Protein AF-A0A968KKM3-F1 (afdb_monomer_lite)

pLDDT: mean 91.25, std 5.23, range [65.38, 96.88]

Secondary structure (DSSP, 8-state):
-HHHHHHHHHHHHHHHHHHHHT---EEEEETTEEEEE--SS--SSHHHHTTS-HHHHHHHHHHHHHTT----SSTTS--

Radius of gyration: 12.32 Å; chains: 1; bounding box: 32×24×28 Å

Sequence (79 aa):
PELERKAHKLCAGLQENTEKLGIAARFTRVGSMFSMFFTDREIVDFQSVKTSDTEFFGRYFNALLDEGVFIAPSQFEAG

Structure (mmCIF, N/CA/C/O backbone):
data_AF-A0A968KKM3-F1
#
_entry.id   AF-A0A968KKM3-F1
#
loop_
_atom_site.group_PDB
_atom_site.id
_atom_site.type_symbol
_atom_site.label_atom_id
_atom_site.label_alt_id
_atom_site.label_comp_id
_atom_site.label_asym_id
_atom_site.label_entity_id
_atom_site.label_seq_id
_atom_site.pdbx_PDB_ins_code
_atom_site.Cartn_x
_atom_site.Cartn_y
_atom_site.Cartn_z
_atom_site.occupancy
_atom_site.B_iso_or_equiv
_atom_site.auth_seq_id
_atom_site.auth_comp_id
_atom_site.auth_asym_id
_atom_site.auth_atom_id
_atom_site.pdbx_PDB_model_num
ATOM 1 N N . PRO A 1 1 ? 19.992 3.397 4.625 1.00 80.81 1 PRO A N 1
ATOM 2 C CA . PRO A 1 1 ? 19.489 4.756 4.963 1.00 80.81 1 PRO A CA 1
ATOM 3 C C . PRO A 1 1 ? 18.267 4.668 5.893 1.00 80.81 1 PRO A C 1
ATOM 5 O O . PRO A 1 1 ? 17.577 3.653 5.864 1.00 80.81 1 PRO A O 1
ATOM 8 N N . GLU A 1 2 ? 17.991 5.675 6.728 1.00 90.00 2 GLU A N 1
ATOM 9 C CA . GLU A 1 2 ? 16.900 5.598 7.722 1.00 90.00 2 GLU A CA 1
ATOM 10 C C . GLU A 1 2 ? 15.509 5.441 7.082 1.00 90.00 2 GLU A C 1
ATOM 12 O O . GLU A 1 2 ? 14.706 4.628 7.545 1.00 90.00 2 GLU A O 1
ATOM 17 N N . LEU A 1 3 ? 15.243 6.173 5.996 1.00 90.38 3 LEU A N 1
ATOM 18 C CA . LEU A 1 3 ? 13.963 6.140 5.278 1.00 90.38 3 LEU A CA 1
ATOM 19 C C . LEU A 1 3 ? 13.654 4.760 4.697 1.00 90.38 3 LEU A C 1
ATOM 21 O O . LEU A 1 3 ? 12.542 4.266 4.836 1.00 90.38 3 LEU A O 1
ATOM 25 N N . GLU A 1 4 ? 14.655 4.098 4.124 1.00 92.19 4 GLU A N 1
ATOM 26 C CA . GLU A 1 4 ? 14.508 2.745 3.590 1.00 92.19 4 GLU A CA 1
ATOM 27 C C . GLU A 1 4 ? 14.120 1.739 4.682 1.00 92.19 4 GLU A C 1
ATOM 29 O O . GLU A 1 4 ? 13.229 0.914 4.489 1.00 92.19 4 GLU A O 1
ATOM 34 N N . ARG A 1 5 ? 14.730 1.845 5.870 1.00 93.62 5 ARG A N 1
ATOM 35 C CA . ARG A 1 5 ? 14.387 0.992 7.016 1.00 93.62 5 ARG A CA 1
ATOM 36 C C . ARG A 1 5 ? 12.947 1.227 7.482 1.00 93.62 5 ARG A C 1
ATOM 38 O O . ARG A 1 5 ? 12.259 0.273 7.843 1.00 93.62 5 ARG A O 1
ATOM 45 N N . LYS A 1 6 ? 12.491 2.485 7.494 1.00 93.50 6 LYS A N 1
ATOM 46 C CA . LYS A 1 6 ? 11.108 2.839 7.851 1.00 93.50 6 LYS A CA 1
ATOM 47 C C . LYS A 1 6 ? 10.112 2.312 6.816 1.00 93.50 6 LYS A C 1
ATOM 49 O O . LYS A 1 6 ? 9.154 1.659 7.215 1.00 93.50 6 LYS A O 1
ATOM 54 N N . ALA A 1 7 ? 10.377 2.508 5.525 1.00 91.94 7 ALA A N 1
ATOM 55 C CA . ALA A 1 7 ? 9.546 1.986 4.441 1.00 91.94 7 ALA A CA 1
ATOM 56 C C . ALA A 1 7 ? 9.462 0.454 4.478 1.00 91.94 7 ALA A C 1
ATOM 58 O O . ALA A 1 7 ? 8.375 -0.106 4.374 1.00 91.94 7 ALA A O 1
ATOM 59 N N . HIS A 1 8 ? 10.586 -0.229 4.723 1.00 93.94 8 HIS A N 1
ATOM 60 C CA . HIS A 1 8 ? 10.604 -1.679 4.912 1.00 93.94 8 HIS A CA 1
ATOM 61 C C . HIS A 1 8 ? 9.719 -2.114 6.087 1.00 93.94 8 HIS A C 1
ATOM 63 O O . HIS A 1 8 ? 8.907 -3.023 5.938 1.00 93.94 8 HIS A O 1
ATOM 69 N N . LYS A 1 9 ? 9.844 -1.459 7.252 1.00 94.94 9 LYS A N 1
ATOM 70 C CA . LYS A 1 9 ? 9.014 -1.770 8.426 1.00 94.94 9 LYS A CA 1
ATOM 71 C C . LYS A 1 9 ? 7.523 -1.544 8.146 1.00 94.94 9 LYS A C 1
ATOM 73 O O . LYS A 1 9 ? 6.711 -2.364 8.558 1.00 94.94 9 LYS A O 1
ATOM 78 N N . LEU A 1 10 ? 7.182 -0.455 7.458 1.00 92.81 10 LEU A N 1
ATOM 79 C CA . LEU A 1 10 ? 5.807 -0.136 7.078 1.00 92.81 10 LEU A CA 1
ATOM 80 C C . LEU A 1 10 ? 5.229 -1.203 6.138 1.00 92.81 10 LEU A C 1
ATO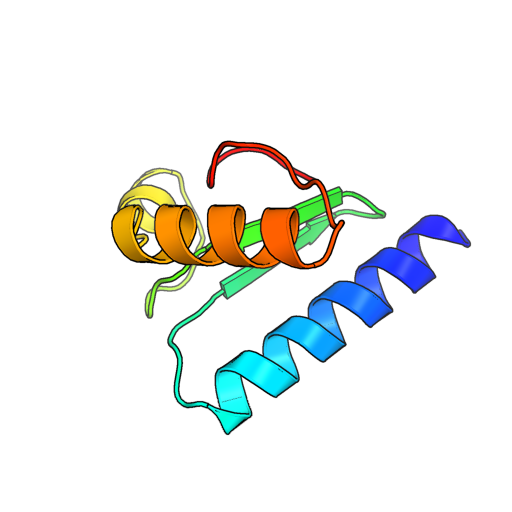M 82 O O . LEU A 1 10 ? 4.190 -1.775 6.445 1.00 92.81 10 LEU A O 1
ATOM 86 N N . CYS A 1 11 ? 5.928 -1.516 5.043 1.00 93.38 11 CYS A N 1
ATOM 87 C CA . CYS A 1 11 ? 5.486 -2.519 4.071 1.00 93.38 11 CYS A CA 1
ATOM 88 C C . CYS A 1 11 ? 5.314 -3.900 4.713 1.00 93.38 11 CYS A C 1
ATOM 90 O O . CYS A 1 11 ? 4.301 -4.550 4.485 1.00 93.38 11 CYS A O 1
ATOM 92 N N . ALA A 1 12 ? 6.263 -4.321 5.557 1.00 94.38 12 ALA A N 1
ATOM 93 C CA . ALA A 1 12 ? 6.184 -5.603 6.252 1.00 94.38 12 ALA A CA 1
ATOM 94 C C . ALA A 1 12 ? 4.969 -5.681 7.192 1.00 94.38 12 ALA A C 1
ATOM 96 O O . ALA A 1 12 ? 4.263 -6.683 7.197 1.00 94.38 12 ALA A O 1
ATOM 97 N N . GLY A 1 13 ? 4.691 -4.613 7.950 1.00 95.31 13 GLY A N 1
ATOM 98 C CA . GLY A 1 13 ? 3.526 -4.571 8.837 1.00 95.31 13 GLY A CA 1
ATOM 99 C C . GLY A 1 13 ? 2.197 -4.567 8.078 1.00 95.31 13 GLY A C 1
ATOM 100 O O . GLY A 1 13 ? 1.251 -5.236 8.484 1.00 95.31 13 GLY A O 1
ATOM 101 N N . LEU A 1 14 ? 2.125 -3.849 6.953 1.00 93.06 14 LEU A N 1
ATOM 102 C CA . LEU A 1 14 ? 0.938 -3.852 6.096 1.00 93.06 14 LEU A CA 1
ATOM 103 C C . LEU A 1 14 ? 0.703 -5.235 5.479 1.00 93.06 14 LEU A C 1
ATOM 105 O O . LEU A 1 14 ? -0.426 -5.718 5.509 1.00 93.06 14 LEU A O 1
ATOM 109 N N . GLN A 1 15 ? 1.763 -5.890 5.000 1.00 93.38 15 GLN A N 1
ATOM 110 C CA . GLN A 1 15 ? 1.689 -7.247 4.468 1.00 93.38 15 GLN A CA 1
ATOM 111 C C . GLN A 1 15 ? 1.179 -8.239 5.522 1.00 93.38 15 GLN A C 1
ATOM 113 O O . GLN A 1 15 ? 0.202 -8.946 5.276 1.00 93.38 15 GLN A O 1
ATOM 118 N N . GLU A 1 16 ? 1.769 -8.235 6.718 1.00 96.00 16 GLU A N 1
ATOM 119 C CA . GLU A 1 16 ? 1.361 -9.115 7.818 1.00 96.00 16 GLU A CA 1
ATOM 120 C C . GLU A 1 16 ? -0.117 -8.913 8.195 1.00 96.00 16 GLU A C 1
ATOM 122 O O . GLU A 1 16 ? -0.847 -9.876 8.440 1.00 96.00 16 GLU A O 1
ATOM 127 N N . ASN A 1 17 ? -0.590 -7.663 8.210 1.00 95.06 17 ASN A N 1
ATOM 128 C CA . ASN A 1 17 ? -1.993 -7.358 8.480 1.00 95.06 17 ASN A CA 1
ATOM 129 C C . ASN A 1 17 ? -2.917 -7.909 7.389 1.00 95.06 17 ASN A C 1
ATOM 131 O O . ASN A 1 17 ? -3.945 -8.505 7.708 1.00 95.06 17 ASN A O 1
ATOM 135 N N . THR A 1 18 ? -2.556 -7.742 6.113 1.00 94.19 18 THR A N 1
ATOM 136 C CA . THR A 1 18 ? -3.360 -8.269 5.001 1.00 94.19 18 THR A CA 1
ATOM 137 C C . THR A 1 18 ? -3.418 -9.794 5.007 1.00 94.19 18 THR A C 1
ATOM 139 O O . THR A 1 18 ? -4.497 -10.354 4.826 1.00 94.19 18 THR A O 1
ATOM 142 N N . GLU A 1 19 ? -2.310 -10.468 5.330 1.00 93.88 19 GLU A N 1
ATOM 143 C CA . GLU A 1 19 ? -2.251 -11.928 5.459 1.00 93.88 19 GLU A CA 1
ATOM 144 C C . GLU A 1 19 ? -3.149 -12.432 6.599 1.00 93.88 19 GLU A C 1
ATOM 146 O O . GLU A 1 19 ? -3.953 -13.342 6.396 1.00 93.88 19 GLU A O 1
ATOM 151 N N . LYS A 1 20 ? -3.088 -11.799 7.780 1.00 96.88 20 LYS A N 1
ATOM 152 C CA . LYS A 1 20 ? -3.944 -12.143 8.933 1.00 96.88 20 LYS A CA 1
ATOM 153 C C . LYS A 1 20 ? -5.434 -11.964 8.653 1.00 96.88 20 LYS A C 1
ATOM 155 O O . LYS A 1 20 ? -6.248 -12.712 9.188 1.00 96.88 20 LYS A O 1
ATOM 160 N N . LEU A 1 21 ? -5.788 -10.961 7.852 1.00 95.88 21 LEU A N 1
ATOM 161 C CA . LEU A 1 21 ? -7.171 -10.649 7.489 1.00 95.88 21 LEU A CA 1
ATOM 162 C C . LEU A 1 21 ? -7.659 -11.424 6.255 1.00 95.88 21 LEU A C 1
ATOM 164 O O . LEU A 1 21 ? -8.831 -11.312 5.903 1.00 95.88 21 LEU A O 1
ATOM 168 N N . GLY A 1 22 ? -6.790 -12.198 5.594 1.00 94.88 22 GLY A N 1
ATOM 169 C CA . GLY A 1 22 ? -7.123 -12.915 4.361 1.00 94.88 22 GLY A CA 1
ATOM 170 C C . GLY A 1 22 ? -7.397 -11.992 3.168 1.00 94.88 22 GLY A C 1
ATOM 171 O O . GLY A 1 22 ? -8.133 -12.367 2.258 1.00 94.88 22 GLY A O 1
ATOM 172 N N . ILE A 1 23 ? -6.839 -10.779 3.175 1.00 94.50 23 ILE A N 1
ATOM 173 C CA . ILE A 1 23 ? -7.000 -9.791 2.105 1.00 94.50 23 ILE A CA 1
ATOM 174 C C . ILE A 1 23 ? -5.893 -10.006 1.075 1.00 94.50 23 ILE A C 1
ATOM 176 O O . ILE A 1 23 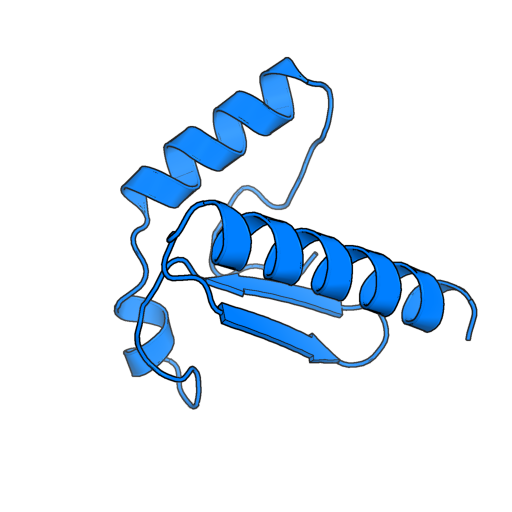? -4.708 -9.950 1.401 1.00 94.50 23 ILE A O 1
ATOM 180 N N . ALA A 1 24 ? -6.274 -10.212 -0.184 1.00 94.50 24 ALA A N 1
ATOM 181 C CA . ALA A 1 24 ? -5.324 -10.304 -1.283 1.00 94.50 24 ALA A CA 1
ATOM 182 C C . ALA A 1 24 ? -4.698 -8.928 -1.561 1.00 94.50 24 ALA A C 1
ATOM 184 O O . ALA A 1 24 ? -5.358 -8.018 -2.067 1.00 94.50 24 ALA A O 1
ATOM 185 N N . ALA A 1 25 ? -3.423 -8.770 -1.206 1.00 94.12 25 ALA A N 1
ATOM 186 C CA . ALA A 1 25 ? -2.663 -7.556 -1.449 1.00 94.12 25 ALA A CA 1
ATOM 187 C C . ALA A 1 25 ? -1.205 -7.868 -1.805 1.00 94.12 25 ALA A C 1
ATOM 189 O O . ALA A 1 25 ? -0.605 -8.822 -1.304 1.00 94.12 25 ALA A O 1
ATOM 190 N N . ARG A 1 26 ? -0.620 -7.027 -2.655 1.00 92.94 26 ARG A N 1
ATOM 191 C CA . ARG A 1 26 ? 0.790 -7.041 -3.037 1.00 92.94 26 ARG A CA 1
ATOM 192 C C . ARG A 1 26 ? 1.434 -5.707 -2.710 1.00 92.94 26 ARG A C 1
ATOM 194 O O . ARG A 1 26 ? 0.822 -4.652 -2.858 1.00 92.94 26 ARG A O 1
ATOM 201 N N . PHE A 1 27 ? 2.697 -5.776 -2.317 1.00 91.50 27 PHE A N 1
ATOM 202 C CA . PHE A 1 27 ? 3.498 -4.625 -1.933 1.00 91.50 27 PHE A CA 1
ATOM 203 C C . PHE A 1 27 ? 4.770 -4.602 -2.765 1.00 91.50 27 PHE A C 1
ATOM 205 O O . PHE A 1 27 ? 5.496 -5.593 -2.824 1.00 91.50 27 PHE A O 1
ATOM 212 N N . THR A 1 28 ? 5.056 -3.467 -3.390 1.00 90.31 28 THR A N 1
ATOM 213 C CA . THR A 1 28 ? 6.310 -3.246 -4.119 1.00 90.31 28 THR A CA 1
ATOM 214 C C . THR A 1 28 ? 7.085 -2.131 -3.443 1.00 90.31 28 THR A C 1
ATOM 216 O O . THR A 1 28 ? 6.488 -1.135 -3.038 1.00 90.31 28 THR A O 1
ATOM 219 N N . ARG A 1 29 ? 8.409 -2.265 -3.334 1.00 91.06 29 ARG A N 1
ATOM 220 C CA . ARG A 1 29 ? 9.264 -1.258 -2.695 1.00 91.06 29 ARG A CA 1
ATOM 221 C C . ARG A 1 29 ? 10.600 -1.123 -3.416 1.00 91.06 29 ARG A C 1
ATOM 223 O O . ARG A 1 29 ? 11.233 -2.129 -3.724 1.00 91.06 29 ARG A O 1
ATOM 230 N N . VAL A 1 30 ? 11.066 0.112 -3.586 1.00 90.12 30 VAL A N 1
ATOM 231 C CA . VAL A 1 30 ? 12.424 0.439 -4.045 1.00 90.12 30 VAL A CA 1
ATOM 232 C C . VAL A 1 30 ? 12.974 1.556 -3.160 1.00 90.12 30 VAL A C 1
ATOM 234 O O . VAL A 1 30 ? 12.478 2.680 -3.168 1.00 90.12 30 VAL A O 1
ATOM 237 N N . GLY A 1 31 ? 13.985 1.249 -2.342 1.00 90.56 31 GLY A N 1
ATOM 238 C CA . GLY A 1 31 ? 14.479 2.189 -1.332 1.00 90.56 31 GLY A CA 1
ATOM 239 C C . GLY A 1 31 ? 13.374 2.577 -0.344 1.00 90.56 31 GLY A C 1
ATOM 240 O O . GLY A 1 31 ? 12.827 1.711 0.345 1.00 90.56 31 GLY A O 1
ATOM 241 N N . SER A 1 32 ? 13.056 3.871 -0.261 1.00 89.00 32 SER A N 1
ATOM 242 C CA . SER A 1 32 ? 11.958 4.388 0.565 1.00 89.00 32 SER A CA 1
ATOM 243 C C . SER A 1 32 ? 10.602 4.437 -0.138 1.00 89.00 32 SER A C 1
ATOM 245 O O . SER A 1 32 ? 9.607 4.592 0.557 1.00 89.00 32 SER A O 1
ATOM 247 N N . MET A 1 33 ? 10.564 4.308 -1.468 1.00 90.25 33 MET A N 1
ATOM 248 C CA . MET A 1 33 ? 9.320 4.344 -2.236 1.00 90.25 33 MET A CA 1
ATOM 249 C C . MET A 1 33 ? 8.587 3.019 -2.108 1.00 90.25 33 MET A C 1
ATOM 251 O O . MET A 1 33 ? 9.216 1.961 -2.226 1.00 90.25 33 MET A O 1
ATOM 255 N N . PHE A 1 34 ? 7.273 3.069 -1.922 1.00 91.56 34 PHE A N 1
ATOM 256 C CA . PHE A 1 34 ? 6.439 1.874 -1.855 1.00 91.56 34 PHE A CA 1
ATOM 257 C C . PHE A 1 34 ? 5.094 2.059 -2.561 1.00 91.56 34 PHE A C 1
ATOM 259 O O . PHE A 1 34 ? 4.595 3.171 -2.679 1.00 91.56 34 PHE A O 1
ATOM 266 N N . SER A 1 35 ? 4.487 0.956 -2.994 1.00 91.31 35 SER A N 1
ATOM 267 C CA . SER A 1 35 ? 3.121 0.926 -3.531 1.00 91.31 35 SER A CA 1
ATOM 268 C C . SER A 1 35 ? 2.382 -0.308 -3.020 1.00 91.31 35 SER A C 1
ATOM 270 O O . SER A 1 35 ? 3.000 -1.332 -2.71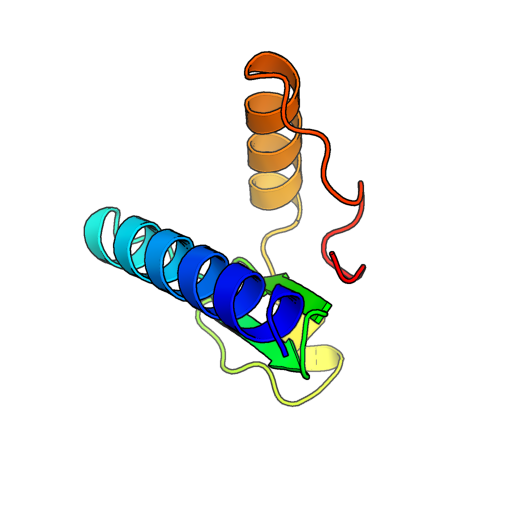2 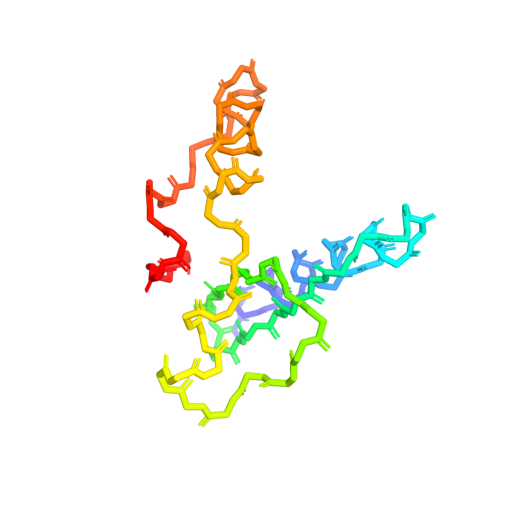1.00 91.31 35 SER A O 1
ATOM 272 N N . MET A 1 36 ? 1.057 -0.195 -2.922 1.00 92.00 36 MET A N 1
ATOM 273 C CA . MET A 1 36 ? 0.153 -1.237 -2.435 1.00 92.00 36 MET A CA 1
ATOM 274 C C . MET A 1 36 ? -0.925 -1.512 -3.485 1.00 92.00 36 MET A C 1
ATOM 276 O O . MET A 1 36 ? -1.642 -0.607 -3.906 1.00 92.00 36 MET A O 1
ATOM 280 N N . PHE A 1 37 ? -1.074 -2.778 -3.858 1.00 94.19 37 PHE A N 1
ATOM 281 C CA . PHE A 1 37 ? -2.013 -3.237 -4.875 1.00 94.19 37 PHE A CA 1
ATOM 282 C C . PHE A 1 37 ? -2.936 -4.292 -4.273 1.00 94.19 37 PHE A C 1
ATOM 284 O O . PHE A 1 37 ? -2.463 -5.332 -3.825 1.00 94.19 37 PHE A O 1
ATOM 291 N N . PHE A 1 38 ? -4.246 -4.048 -4.251 1.00 94.12 38 PHE A N 1
ATOM 292 C CA . PHE A 1 38 ? -5.225 -5.014 -3.740 1.00 94.12 38 PHE A CA 1
ATOM 293 C C . PHE A 1 38 ? -5.561 -6.029 -4.828 1.00 94.12 38 PHE A C 1
ATOM 295 O O . PHE A 1 38 ? -6.533 -5.877 -5.560 1.00 94.12 38 PHE A O 1
ATOM 302 N N . THR A 1 39 ? -4.699 -7.025 -4.998 1.00 94.12 39 THR A N 1
ATOM 303 C CA . THR A 1 39 ? -4.855 -8.079 -5.998 1.00 94.12 39 THR A CA 1
ATOM 304 C C . THR A 1 39 ? -4.226 -9.377 -5.503 1.00 94.12 39 THR A C 1
ATOM 306 O O . THR A 1 39 ? -3.312 -9.371 -4.676 1.00 94.12 39 THR A O 1
ATOM 309 N N . ASP A 1 40 ? -4.700 -10.505 -6.021 1.00 92.88 40 ASP A N 1
ATOM 310 C CA . ASP A 1 40 ? -4.131 -11.832 -5.777 1.00 92.88 40 ASP A CA 1
ATOM 311 C C . ASP A 1 40 ? -2.986 -12.166 -6.746 1.00 92.88 40 ASP A C 1
ATOM 313 O O . ASP A 1 40 ? -2.159 -13.042 -6.465 1.00 92.88 40 ASP A O 1
ATOM 317 N N . ARG A 1 41 ? -2.883 -11.434 -7.858 1.00 91.88 41 ARG A N 1
ATOM 318 C CA . ARG A 1 41 ? -1.860 -11.634 -8.887 1.00 91.88 41 ARG A CA 1
ATOM 319 C C . ARG A 1 41 ? -0.500 -11.107 -8.463 1.00 91.88 41 ARG A C 1
ATOM 321 O O . ARG A 1 41 ? -0.390 -10.214 -7.632 1.00 91.88 41 ARG A O 1
ATOM 328 N N . GLU A 1 42 ? 0.553 -11.673 -9.033 1.00 90.88 42 GLU A N 1
ATOM 329 C CA . GLU A 1 42 ? 1.897 -11.113 -8.914 1.00 90.88 42 GLU A CA 1
ATOM 330 C C . GLU A 1 42 ? 2.011 -9.831 -9.753 1.00 90.88 42 GLU A C 1
ATOM 332 O O . GLU A 1 42 ? 1.495 -9.780 -10.869 1.00 90.88 42 GLU A O 1
ATOM 337 N N . ILE A 1 43 ? 2.682 -8.806 -9.217 1.00 89.81 43 ILE A N 1
ATOM 338 C CA . ILE A 1 43 ? 2.877 -7.521 -9.894 1.00 89.81 43 ILE A CA 1
ATOM 339 C C . ILE A 1 43 ? 4.226 -7.516 -10.617 1.00 89.81 43 ILE A C 1
ATOM 341 O O . ILE A 1 43 ? 5.268 -7.357 -9.985 1.00 89.81 43 ILE A O 1
ATOM 345 N N . VAL A 1 44 ? 4.200 -7.674 -11.940 1.00 90.88 44 VAL A N 1
ATOM 346 C CA . VA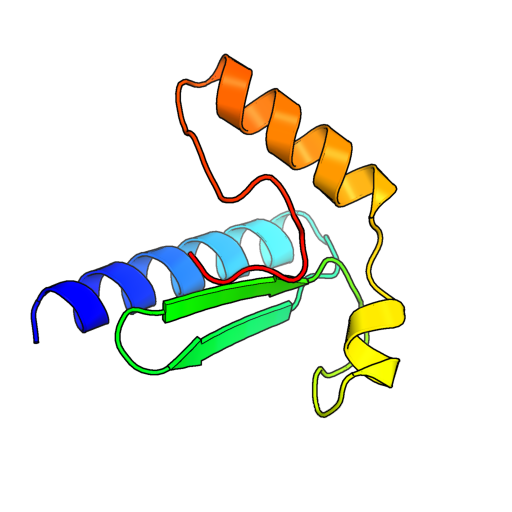L A 1 44 ? 5.406 -7.696 -12.797 1.00 90.88 44 VAL A CA 1
ATOM 347 C C . VAL A 1 44 ? 5.347 -6.698 -13.952 1.00 90.88 44 VAL A C 1
ATOM 349 O O . VAL A 1 44 ? 6.370 -6.372 -14.549 1.00 90.88 44 VAL A O 1
ATOM 352 N N . ASP A 1 45 ? 4.156 -6.192 -14.266 1.00 89.75 45 ASP A N 1
ATOM 353 C CA . ASP A 1 45 ? 3.925 -5.244 -15.350 1.00 89.75 45 ASP A CA 1
ATOM 354 C C . ASP A 1 45 ? 2.684 -4.371 -15.096 1.00 89.75 45 ASP A C 1
ATOM 356 O O . ASP A 1 45 ? 1.939 -4.536 -14.128 1.00 89.75 45 ASP A O 1
ATOM 360 N N . PHE A 1 46 ? 2.417 -3.434 -16.000 1.00 87.62 46 PHE A N 1
ATOM 361 C CA . PHE A 1 46 ? 1.252 -2.559 -15.885 1.00 87.62 46 PHE A CA 1
ATOM 362 C C . PHE A 1 46 ? -0.096 -3.295 -16.001 1.00 87.62 46 PHE A C 1
ATOM 364 O O . PHE A 1 46 ? -1.091 -2.839 -15.442 1.00 87.62 46 PHE A O 1
ATOM 371 N N . GLN A 1 47 ? -0.161 -4.428 -16.706 1.00 90.50 47 GLN A N 1
ATOM 372 C CA . GLN A 1 47 ? -1.407 -5.190 -16.840 1.00 90.50 47 GLN A CA 1
ATOM 373 C C . GLN A 1 47 ? -1.756 -5.912 -15.539 1.00 90.50 47 GLN A C 1
ATOM 375 O O . GLN A 1 47 ? -2.922 -5.945 -15.159 1.00 90.50 47 GLN A O 1
ATOM 380 N N . SER A 1 48 ? -0.753 -6.420 -14.823 1.00 89.50 48 SER A N 1
ATOM 381 C CA . SER A 1 48 ? -0.920 -7.004 -13.494 1.00 89.50 48 SER A CA 1
ATOM 382 C C . SER A 1 48 ? -1.391 -5.971 -12.471 1.00 89.50 48 SER A C 1
ATOM 384 O O . SER A 1 48 ? -2.276 -6.245 -11.672 1.00 89.50 48 SER A O 1
ATOM 386 N N . VAL A 1 49 ? -0.905 -4.731 -12.557 1.00 89.88 49 VAL A N 1
ATOM 387 C CA . VAL A 1 49 ? -1.366 -3.638 -11.691 1.00 89.88 49 VAL A CA 1
ATOM 388 C C . VAL A 1 49 ? -2.846 -3.308 -11.926 1.00 89.88 49 VAL A C 1
ATOM 390 O O . VAL A 1 49 ? -3.574 -3.024 -10.975 1.00 89.88 49 VAL A O 1
ATOM 393 N N . LYS A 1 50 ? -3.335 -3.415 -13.168 1.00 90.50 50 LYS A N 1
ATOM 394 C CA . LYS A 1 50 ? -4.750 -3.179 -13.506 1.00 90.50 50 LYS A CA 1
ATOM 395 C C . LYS A 1 50 ? -5.725 -4.209 -12.941 1.00 90.50 50 LYS A C 1
ATOM 397 O O . LYS A 1 50 ? -6.923 -3.947 -12.967 1.00 90.50 50 LYS A O 1
ATOM 402 N N . THR A 1 51 ? -5.258 -5.353 -12.443 1.00 92.00 51 THR A N 1
ATOM 403 C CA . THR A 1 51 ? -6.135 -6.330 -11.774 1.00 92.00 51 THR A CA 1
ATOM 404 C C . THR A 1 51 ? -6.389 -5.989 -10.309 1.00 92.00 51 THR A C 1
ATOM 406 O O . THR A 1 51 ? -6.961 -6.802 -9.585 1.00 92.00 51 THR A O 1
ATOM 409 N N . SER A 1 52 ? -5.935 -4.819 -9.860 1.00 93.25 52 SER A N 1
ATOM 410 C CA . SER A 1 52 ? -6.166 -4.344 -8.505 1.00 93.25 52 SER A CA 1
ATOM 411 C C . SER A 1 52 ? -7.600 -3.875 -8.296 1.00 93.25 52 SER A C 1
ATOM 413 O O . SER A 1 52 ? -8.191 -3.226 -9.158 1.00 93.25 52 SER A O 1
ATOM 415 N N . ASP A 1 53 ? -8.135 -4.171 -7.118 1.00 94.12 53 ASP A N 1
ATOM 416 C CA . ASP A 1 53 ? -9.426 -3.683 -6.664 1.00 94.12 53 ASP A CA 1
ATOM 417 C C . ASP A 1 53 ? -9.317 -2.201 -6.266 1.00 94.12 53 ASP A C 1
ATOM 419 O O . ASP A 1 53 ? -8.899 -1.836 -5.159 1.00 94.12 53 ASP A O 1
ATOM 423 N N . THR A 1 54 ? -9.671 -1.334 -7.213 1.00 92.25 54 THR A N 1
ATOM 424 C CA . THR A 1 54 ? -9.661 0.121 -7.034 1.00 92.25 54 THR A CA 1
ATOM 425 C C . THR A 1 54 ? -10.795 0.610 -6.132 1.00 92.25 54 THR A C 1
ATOM 427 O O . THR A 1 54 ? -10.671 1.670 -5.520 1.00 92.25 54 THR A O 1
ATOM 430 N N . GLU A 1 55 ? -11.900 -0.135 -6.030 1.00 93.94 55 GLU A N 1
ATOM 431 C CA . GLU A 1 55 ? -13.017 0.219 -5.147 1.00 93.94 55 GLU A CA 1
ATOM 432 C C . GLU A 1 55 ? -12.632 -0.035 -3.687 1.00 93.94 55 GLU A C 1
ATOM 434 O O . GLU A 1 55 ? -12.808 0.833 -2.825 1.00 93.94 55 GLU A O 1
ATOM 439 N N . PHE A 1 56 ? -12.013 -1.188 -3.418 1.00 93.88 56 PHE A N 1
ATOM 440 C CA . PHE A 1 56 ? -11.440 -1.492 -2.114 1.00 93.88 56 PHE A CA 1
ATOM 441 C C . PHE A 1 56 ? -10.365 -0.472 -1.730 1.00 93.88 56 PHE A C 1
ATOM 443 O O . PHE A 1 56 ? -10.381 0.028 -0.603 1.00 93.88 56 PHE A O 1
ATOM 450 N N . PHE A 1 57 ? -9.484 -0.093 -2.665 1.00 93.62 57 PHE A N 1
ATOM 451 C CA . PHE A 1 57 ? -8.510 0.974 -2.424 1.00 93.62 57 PHE A CA 1
ATOM 452 C C . PHE A 1 57 ? -9.186 2.293 -2.037 1.00 93.62 57 PHE A C 1
ATOM 454 O O . PHE A 1 57 ? -8.779 2.915 -1.061 1.00 93.62 57 PHE A O 1
ATOM 461 N N . GLY A 1 58 ? -10.243 2.704 -2.744 1.00 93.50 58 GLY A N 1
ATOM 462 C CA . GLY A 1 58 ? -10.987 3.922 -2.418 1.00 93.50 58 GLY A CA 1
ATOM 463 C C . GLY A 1 58 ? -11.586 3.893 -1.007 1.00 93.50 58 GLY A C 1
ATOM 464 O O . GLY A 1 58 ? -11.519 4.884 -0.279 1.00 93.50 58 GLY A O 1
ATOM 465 N N . ARG A 1 59 ? -12.121 2.746 -0.573 1.00 94.75 59 ARG A N 1
ATOM 466 C CA . ARG A 1 59 ? -12.614 2.562 0.804 1.00 94.75 59 ARG A CA 1
ATOM 467 C C . ARG A 1 59 ? -11.485 2.618 1.831 1.00 94.75 59 ARG A C 1
ATOM 469 O O . ARG A 1 59 ? -11.635 3.272 2.858 1.00 94.75 59 ARG A O 1
ATOM 476 N N . TYR A 1 60 ? -10.361 1.967 1.541 1.00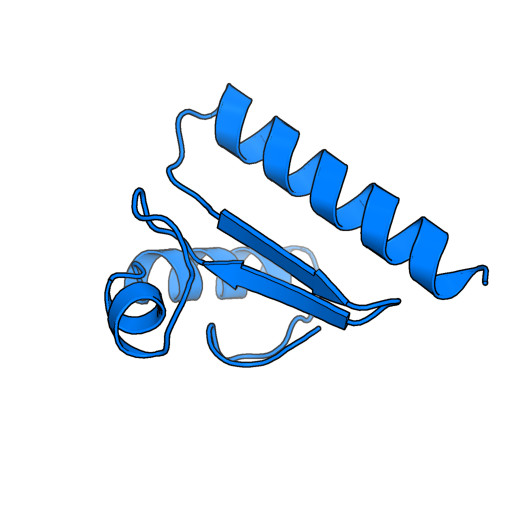 93.56 60 TYR A N 1
ATOM 477 C CA . TYR A 1 60 ? -9.169 1.986 2.386 1.00 93.56 60 TYR A CA 1
ATOM 478 C C . TYR A 1 60 ? -8.589 3.402 2.528 1.00 93.56 60 TYR A C 1
ATOM 480 O O . TYR A 1 60 ? -8.292 3.830 3.638 1.00 93.56 60 TYR A O 1
ATOM 488 N N . PHE A 1 61 ? -8.501 4.155 1.429 1.00 93.56 61 PHE A N 1
ATOM 489 C CA . PHE A 1 61 ? -8.053 5.547 1.416 1.00 93.56 61 PHE A CA 1
ATOM 490 C C . PHE A 1 61 ? -8.919 6.433 2.318 1.00 93.56 61 PHE A C 1
ATOM 492 O O . PHE A 1 61 ? -8.384 7.127 3.176 1.00 93.56 61 PHE A O 1
ATOM 499 N N . ASN A 1 62 ? -10.248 6.372 2.178 1.00 94.38 62 ASN A N 1
ATOM 500 C CA . ASN A 1 62 ? -11.146 7.161 3.026 1.00 94.38 62 ASN A CA 1
ATOM 501 C C . ASN A 1 62 ? -11.023 6.774 4.508 1.00 94.38 62 ASN A C 1
ATOM 503 O O . ASN A 1 62 ? -10.936 7.655 5.354 1.00 94.38 62 ASN A O 1
ATOM 507 N N . ALA A 1 63 ? -10.914 5.478 4.819 1.00 95.06 63 ALA A N 1
ATOM 508 C CA . ALA A 1 63 ? -10.705 5.026 6.195 1.00 95.06 63 ALA A CA 1
ATOM 509 C C . ALA A 1 63 ? -9.379 5.539 6.789 1.00 95.06 63 ALA A C 1
ATOM 511 O O . ALA A 1 63 ? -9.327 5.904 7.958 1.00 95.06 63 ALA A O 1
ATOM 512 N N . LEU A 1 64 ? -8.306 5.607 5.994 1.00 93.88 64 LEU A N 1
ATOM 513 C CA . LEU A 1 64 ? -7.047 6.206 6.440 1.00 93.88 64 LEU A CA 1
ATOM 514 C C . LEU A 1 64 ? -7.177 7.711 6.696 1.00 93.88 64 LEU A C 1
ATOM 516 O O . LEU A 1 64 ? -6.596 8.202 7.662 1.00 93.88 64 LEU A O 1
ATOM 520 N N . LEU A 1 65 ? -7.942 8.434 5.871 1.00 94.38 65 LEU A N 1
ATOM 521 C CA . LEU A 1 65 ? -8.208 9.858 6.092 1.00 94.38 65 LEU A CA 1
ATOM 522 C C . LEU A 1 65 ? -8.964 10.103 7.399 1.00 94.38 65 LEU A C 1
ATOM 524 O O . LEU A 1 65 ? -8.604 11.028 8.129 1.00 94.38 65 LEU A O 1
ATOM 528 N N . ASP A 1 66 ? -9.955 9.266 7.710 1.00 96.62 66 ASP A N 1
ATOM 529 C CA . ASP A 1 66 ? -10.703 9.332 8.971 1.00 96.62 66 ASP A CA 1
ATOM 530 C C . ASP A 1 66 ? -9.781 9.120 10.190 1.00 96.62 66 ASP A C 1
ATOM 532 O O . ASP A 1 66 ? -9.967 9.746 11.232 1.00 96.62 66 ASP A O 1
ATOM 536 N N . GLU A 1 67 ? -8.727 8.313 10.031 1.00 96.19 67 GLU A N 1
ATOM 537 C CA . GLU A 1 67 ? -7.675 8.073 11.032 1.00 96.19 67 GLU A CA 1
ATOM 538 C C . GLU A 1 67 ? -6.514 9.096 10.973 1.00 96.19 67 GLU A C 1
ATOM 540 O O . GLU A 1 67 ? -5.509 8.962 11.676 1.00 96.19 67 GLU A O 1
ATOM 545 N N . GLY A 1 68 ? -6.615 10.137 10.138 1.00 95.19 68 GLY A N 1
ATOM 546 C CA . GLY A 1 68 ? -5.615 11.206 10.027 1.00 95.19 68 GLY A CA 1
ATOM 547 C C . GLY A 1 68 ? -4.348 10.836 9.244 1.00 95.19 68 GLY A C 1
ATOM 548 O O . GLY A 1 68 ? -3.340 11.543 9.328 1.00 95.19 68 GLY A O 1
ATOM 549 N N . VAL A 1 69 ? -4.378 9.747 8.472 1.00 93.38 69 VAL A N 1
ATOM 550 C CA . VAL A 1 69 ? -3.270 9.281 7.631 1.00 93.38 69 VAL A CA 1
ATOM 551 C C . VAL A 1 69 ? -3.553 9.619 6.167 1.00 93.38 69 VAL A C 1
ATOM 553 O O . VAL A 1 69 ? -4.383 8.999 5.510 1.00 93.38 69 VAL A O 1
ATOM 556 N N . PHE A 1 70 ? -2.818 10.587 5.622 1.00 90.88 70 PHE A N 1
ATOM 557 C CA . PHE A 1 70 ? -2.899 10.939 4.205 1.00 90.88 70 PHE A CA 1
ATOM 558 C C . PHE A 1 70 ? -1.883 10.133 3.387 1.00 90.88 70 PHE A C 1
ATOM 560 O O . PHE A 1 70 ? -0.675 10.260 3.594 1.00 90.88 70 PHE A O 1
ATOM 567 N N . ILE A 1 71 ? -2.373 9.323 2.448 1.00 89.00 71 ILE A N 1
ATOM 568 C CA . ILE A 1 71 ? -1.556 8.632 1.438 1.00 89.00 71 ILE A CA 1
ATOM 569 C C . ILE A 1 71 ? -1.857 9.189 0.043 1.00 89.00 71 ILE A C 1
ATOM 571 O O . ILE A 1 71 ? -2.789 9.973 -0.128 1.00 89.00 71 ILE A O 1
ATOM 575 N N . ALA A 1 72 ? -1.075 8.789 -0.960 1.00 87.19 72 ALA A N 1
ATOM 576 C CA . ALA A 1 72 ? -1.337 9.166 -2.343 1.00 87.19 72 ALA A CA 1
ATOM 577 C C . ALA A 1 72 ? -2.777 8.765 -2.754 1.00 87.19 72 ALA A C 1
ATOM 579 O O . ALA A 1 72 ? -3.182 7.626 -2.496 1.00 87.19 72 ALA A O 1
ATOM 580 N N . PRO A 1 73 ? -3.572 9.666 -3.368 1.00 83.81 73 PRO A N 1
ATOM 581 C CA . PRO A 1 73 ? -4.987 9.427 -3.674 1.00 83.81 73 PRO A CA 1
ATOM 582 C C . PRO A 1 73 ? -5.209 8.458 -4.848 1.00 83.81 73 PRO A C 1
ATOM 584 O O . PRO A 1 73 ? -6.341 8.267 -5.293 1.00 83.81 73 PRO A O 1
ATOM 587 N N . SER A 1 74 ? -4.142 7.848 -5.366 1.00 83.75 74 SER A N 1
ATOM 588 C CA . SER A 1 74 ? -4.174 6.886 -6.458 1.00 83.75 74 SER A CA 1
ATOM 589 C C . SER A 1 74 ? -3.429 5.611 -6.083 1.00 83.75 74 SER A C 1
ATOM 591 O O . SER A 1 74 ? -2.287 5.641 -5.631 1.00 83.75 74 SER A O 1
ATOM 593 N N . GLN A 1 75 ? -4.047 4.468 -6.379 1.00 80.00 75 GLN A N 1
ATOM 594 C CA . GLN A 1 75 ? -3.440 3.144 -6.224 1.00 80.00 75 GLN A CA 1
ATOM 595 C C . GLN A 1 75 ? -2.183 2.949 -7.090 1.00 80.00 75 GLN A C 1
ATOM 597 O O . GLN A 1 75 ? -1.379 2.055 -6.837 1.00 80.00 75 GLN A O 1
ATOM 602 N N . PHE A 1 76 ? -2.012 3.769 -8.127 1.00 80.88 76 PHE A N 1
ATOM 603 C CA . PHE A 1 76 ? -0.882 3.686 -9.052 1.00 80.88 76 PHE A CA 1
ATOM 604 C C . PHE A 1 76 ? 0.261 4.641 -8.694 1.00 80.88 76 PHE A C 1
ATOM 606 O O . PHE A 1 76 ? 1.276 4.661 -9.389 1.00 80.88 76 PHE A O 1
ATOM 613 N N . GLU A 1 77 ? 0.104 5.437 -7.638 1.00 77.44 77 GLU A N 1
ATOM 614 C CA . GLU A 1 77 ? 1.148 6.324 -7.139 1.00 77.44 77 GLU A CA 1
ATOM 615 C C . GLU A 1 77 ? 2.023 5.616 -6.095 1.00 77.44 77 GLU A C 1
ATOM 617 O O . GLU A 1 77 ? 1.610 4.677 -5.408 1.00 77.44 77 GLU A O 1
ATOM 622 N N . ALA A 1 78 ? 3.275 6.058 -6.005 1.00 72.25 78 ALA A N 1
ATOM 623 C CA . ALA A 1 78 ? 4.184 5.629 -4.954 1.00 72.25 78 ALA A CA 1
ATOM 624 C C . ALA A 1 78 ? 4.049 6.552 -3.737 1.00 72.25 78 ALA A C 1
ATOM 626 O O . ALA A 1 78 ? 3.916 7.769 -3.893 1.00 72.25 78 ALA A O 1
ATOM 627 N N . GLY A 1 79 ? 4.101 5.958 -2.545 1.00 65.38 79 GLY A N 1
ATOM 628 C CA . GLY A 1 79 ? 4.240 6.648 -1.261 1.00 65.38 79 GLY A CA 1
ATOM 629 C C . GLY A 1 79 ? 5.683 6.772 -0.795 1.00 65.38 79 GLY A C 1
ATOM 630 O O . GLY A 1 79 ? 6.584 6.153 -1.416 1.00 65.38 79 GLY A O 1
#

Foldseek 3Di:
DVLQVVQVVVQVVVVVVCVVVVFQKDKDDDRNKIAIFRAVDDDDDPVSSVRGDVVVVQVVQVVCVVVVHHDDNDNPDID